Protein AF-A0A1Y1NKN7-F1 (afdb_monomer_lite)

Radius of gyration: 23.5 Å; chains: 1; bounding box: 40×33×80 Å

Secondary structure (DSSP, 8-state):
--S-------EE-TTT--EE-TTS-EEETTPPPSSTTSPPHHHHHHHH-TT--SSSSTT-EEEHHHHHHHHHHHHHHHHHHHHHHHHHHHHHHHT---S---HHHHHHHHHHHHHH-----------

Organism: Photinus pyralis (NCBI:txid7054)

InterPro domains:
  IPR012934 Zinc finger, AD-type [PF07776] (12-88)
  IPR012934 Zinc finger, AD-type [SM00868] (12-90)

Structure (mmCIF, N/CA/C/O backbone):
data_AF-A0A1Y1NKN7-F1
#
_entry.id   AF-A0A1Y1NKN7-F1
#
loop_
_atom_site.group_PDB
_atom_site.id
_atom_site.type_symbol
_atom_site.label_atom_id
_atom_site.label_alt_id
_atom_site.label_comp_id
_atom_site.label_asym_id
_atom_site.label_entity_id
_atom_site.label_seq_id
_atom_site.pdbx_PDB_ins_code
_atom_site.Cartn_x
_atom_site.Cartn_y
_atom_site.Cartn_z
_atom_site.occupancy
_atom_site.B_iso_or_equiv
_atom_site.auth_seq_id
_atom_site.auth_comp_id
_atom_site.auth_asym_id
_atom_site.auth_atom_id
_atom_site.pdbx_PDB_model_num
ATOM 1 N N . MET A 1 1 ? 16.069 -16.724 -32.474 1.00 40.62 1 MET A N 1
ATOM 2 C CA . MET A 1 1 ? 16.129 -15.335 -31.982 1.00 40.62 1 MET A CA 1
ATOM 3 C C . MET A 1 1 ? 16.100 -14.456 -33.211 1.00 40.62 1 MET A C 1
ATOM 5 O O . MET A 1 1 ? 17.025 -14.547 -34.008 1.00 40.62 1 MET A O 1
ATOM 9 N N . ASP A 1 2 ? 14.999 -13.745 -33.434 1.00 45.59 2 ASP A N 1
ATOM 10 C CA . ASP A 1 2 ? 14.771 -13.021 -34.687 1.00 45.59 2 ASP A CA 1
ATOM 11 C C . ASP A 1 2 ? 15.610 -11.730 -34.766 1.00 45.59 2 ASP A C 1
ATOM 13 O O . ASP A 1 2 ? 15.641 -10.967 -33.800 1.00 45.59 2 ASP A O 1
ATOM 17 N N . PRO A 1 3 ? 16.286 -11.455 -35.899 1.00 53.75 3 PRO A N 1
ATOM 18 C CA . PRO A 1 3 ? 17.302 -10.405 -36.011 1.00 53.75 3 PRO A CA 1
ATOM 19 C C . PRO A 1 3 ? 16.755 -9.021 -36.407 1.00 53.75 3 PRO A C 1
ATOM 21 O O . PRO A 1 3 ? 17.514 -8.188 -36.890 1.00 53.75 3 PRO A O 1
ATOM 24 N N . ASN A 1 4 ? 15.457 -8.749 -36.235 1.00 49.88 4 ASN A N 1
ATOM 25 C CA . ASN A 1 4 ? 14.829 -7.531 -36.766 1.00 49.88 4 ASN A CA 1
ATOM 26 C C . ASN A 1 4 ? 14.101 -6.701 -35.695 1.00 49.88 4 ASN A C 1
ATOM 28 O O . ASN A 1 4 ? 12.990 -6.211 -35.899 1.00 49.88 4 ASN A O 1
ATOM 32 N N . PHE A 1 5 ? 14.727 -6.552 -34.526 1.00 53.28 5 PHE A N 1
ATOM 33 C CA . PHE A 1 5 ? 14.238 -5.660 -33.479 1.00 53.28 5 PHE A CA 1
ATOM 34 C C . PHE A 1 5 ? 14.716 -4.235 -33.773 1.00 53.28 5 PHE A C 1
ATOM 36 O O . PHE A 1 5 ? 15.823 -3.843 -33.414 1.00 53.28 5 PHE A O 1
ATOM 43 N N . SER A 1 6 ? 13.890 -3.465 -34.482 1.00 52.03 6 SER A N 1
ATOM 44 C CA . SER A 1 6 ? 14.078 -2.023 -34.642 1.00 52.03 6 SER A CA 1
ATOM 45 C C . SER A 1 6 ? 14.193 -1.381 -33.255 1.00 52.03 6 SER A C 1
ATOM 47 O O . SER A 1 6 ? 13.205 -1.312 -32.527 1.00 52.03 6 SER A O 1
ATOM 49 N N . SER A 1 7 ? 15.396 -0.921 -32.905 1.00 54.66 7 SER A N 1
ATOM 50 C CA . SER A 1 7 ? 15.801 -0.370 -31.608 1.00 54.66 7 SER A CA 1
ATOM 51 C C . SER A 1 7 ? 15.047 0.909 -31.216 1.00 54.66 7 SER A C 1
ATOM 53 O O . SER A 1 7 ? 15.616 1.999 -31.183 1.00 54.66 7 SER A O 1
ATOM 55 N N . LYS A 1 8 ? 13.757 0.806 -30.892 1.00 59.25 8 LYS A N 1
ATOM 56 C CA . LYS A 1 8 ? 13.106 1.786 -30.020 1.00 59.25 8 LYS A CA 1
ATOM 57 C C . LYS A 1 8 ? 13.493 1.438 -28.588 1.00 59.25 8 LYS A C 1
ATOM 59 O O . LYS A 1 8 ? 13.226 0.333 -28.130 1.00 59.25 8 LYS A O 1
ATOM 64 N N . ILE A 1 9 ? 14.145 2.372 -27.900 1.00 73.38 9 ILE A N 1
ATOM 65 C CA . ILE A 1 9 ? 14.535 2.229 -26.493 1.00 73.38 9 ILE A CA 1
ATOM 66 C C . ILE A 1 9 ? 13.280 2.462 -25.644 1.00 73.38 9 ILE A C 1
ATOM 68 O O . ILE A 1 9 ? 13.061 3.549 -25.127 1.00 73.38 9 ILE A O 1
ATOM 72 N N . PHE A 1 10 ? 12.397 1.475 -25.559 1.00 76.69 10 PHE A N 1
ATOM 73 C CA . PHE A 1 10 ? 11.262 1.535 -24.644 1.00 76.69 10 PHE A CA 1
ATOM 74 C C . PHE A 1 10 ? 11.590 0.792 -23.349 1.00 76.69 10 PHE A C 1
ATOM 76 O O . PHE A 1 10 ? 12.270 -0.234 -23.359 1.00 76.69 10 PHE A O 1
ATOM 83 N N . ASP A 1 11 ? 11.084 1.309 -22.232 1.00 88.81 11 ASP A N 1
ATOM 84 C CA . ASP A 1 11 ? 11.103 0.590 -20.960 1.00 88.81 11 ASP A CA 1
ATOM 85 C C . ASP A 1 11 ? 9.908 -0.371 -20.897 1.00 88.81 11 ASP A C 1
ATOM 87 O O . ASP A 1 11 ? 8.879 -0.149 -21.535 1.00 88.81 11 ASP A O 1
ATOM 91 N N . VAL A 1 12 ? 10.000 -1.433 -20.096 1.00 90.75 12 VAL A N 1
ATOM 92 C CA . VAL A 1 12 ? 8.879 -2.354 -19.842 1.00 90.75 12 VAL A CA 1
ATOM 93 C C . VAL A 1 12 ? 8.448 -2.228 -18.388 1.00 90.75 12 VAL A C 1
ATOM 95 O O . VAL A 1 12 ? 9.260 -2.326 -17.469 1.00 90.75 12 VAL A O 1
ATOM 98 N N . CYS A 1 13 ? 7.151 -2.021 -18.159 1.00 93.62 13 CYS A N 1
ATOM 99 C CA . CYS A 1 13 ? 6.613 -1.910 -16.810 1.00 93.62 13 CYS A CA 1
ATOM 100 C C . CYS A 1 13 ? 6.695 -3.250 -16.071 1.00 93.62 13 CYS A C 1
ATOM 102 O O . CYS A 1 13 ? 6.064 -4.225 -16.472 1.00 93.62 13 CYS A O 1
ATOM 104 N N . ARG A 1 14 ? 7.364 -3.280 -14.917 1.00 92.50 14 ARG A N 1
ATOM 105 C CA . ARG A 1 14 ? 7.523 -4.483 -14.085 1.00 92.50 14 ARG A CA 1
ATOM 106 C C . ARG A 1 14 ? 6.206 -5.108 -13.632 1.00 92.50 14 ARG A C 1
ATOM 108 O O . ARG A 1 14 ? 6.146 -6.318 -13.426 1.00 92.50 14 ARG A O 1
ATOM 115 N N . THR A 1 15 ? 5.177 -4.286 -13.432 1.00 94.00 15 THR A N 1
ATOM 116 C CA . THR A 1 15 ? 3.907 -4.713 -12.829 1.00 94.00 15 THR A CA 1
ATOM 117 C C . THR A 1 15 ? 2.906 -5.232 -13.855 1.00 94.00 15 THR A C 1
ATOM 119 O O . THR A 1 15 ? 2.198 -6.189 -13.568 1.00 94.00 15 THR A O 1
ATOM 122 N N . CYS A 1 16 ? 2.820 -4.609 -15.034 1.00 95.31 16 CYS A N 1
ATOM 123 C CA . CYS A 1 16 ? 1.833 -4.986 -16.056 1.00 95.31 16 CYS A CA 1
ATOM 124 C C . CYS A 1 16 ? 2.446 -5.497 -17.363 1.00 95.31 16 CYS A C 1
ATOM 126 O O . CYS A 1 16 ? 1.696 -5.821 -18.275 1.00 95.31 16 CYS A O 1
ATOM 128 N N . LEU A 1 17 ? 3.780 -5.540 -17.463 1.00 93.50 17 LEU A N 1
ATOM 129 C CA . LEU A 1 17 ? 4.542 -5.999 -18.630 1.00 93.50 17 LEU A CA 1
ATOM 130 C C . LEU A 1 17 ? 4.212 -5.266 -19.942 1.00 93.50 17 LEU A C 1
ATOM 132 O O . LEU A 1 17 ? 4.529 -5.754 -21.021 1.00 93.50 17 LEU A O 1
ATOM 136 N N . ARG A 1 18 ? 3.599 -4.078 -19.858 1.00 94.50 18 ARG A N 1
ATOM 137 C CA . ARG A 1 18 ? 3.358 -3.198 -21.007 1.00 94.50 18 ARG A CA 1
ATOM 138 C C . ARG A 1 18 ? 4.575 -2.323 -21.286 1.00 94.50 18 ARG A C 1
ATOM 140 O O . ARG A 1 18 ? 5.254 -1.887 -20.351 1.00 94.50 18 ARG A O 1
ATOM 147 N N . GLU A 1 19 ? 4.790 -2.037 -22.564 1.00 93.31 19 GLU A N 1
ATOM 148 C CA . GLU A 1 19 ? 5.772 -1.059 -23.031 1.00 93.31 19 GLU A CA 1
ATOM 149 C C . GLU A 1 19 ? 5.457 0.332 -22.470 1.00 93.31 19 GLU A C 1
ATOM 151 O O . GLU A 1 19 ? 4.296 0.743 -22.367 1.00 93.31 19 GLU A O 1
ATOM 156 N N . ILE A 1 20 ? 6.503 1.065 -22.104 1.00 91.88 20 ILE A N 1
ATOM 157 C CA . ILE A 1 20 ? 6.425 2.443 -21.651 1.00 91.88 20 ILE A CA 1
ATOM 158 C C . ILE A 1 20 ? 7.041 3.329 -22.727 1.00 91.88 20 ILE A C 1
ATOM 160 O O . ILE A 1 20 ? 8.251 3.329 -22.951 1.00 91.88 20 ILE A O 1
ATOM 164 N N . ASN A 1 21 ? 6.184 4.099 -23.393 1.00 88.12 21 ASN A N 1
ATOM 165 C CA . ASN A 1 21 ? 6.599 5.007 -24.455 1.00 88.12 21 ASN A CA 1
ATOM 166 C C . ASN A 1 21 ? 7.462 6.152 -23.909 1.00 88.12 21 ASN A C 1
ATOM 168 O O . ASN A 1 21 ? 7.201 6.667 -22.817 1.00 88.12 21 ASN A O 1
ATOM 172 N N . HIS A 1 22 ? 8.418 6.623 -24.712 1.00 78.19 22 HIS A N 1
ATOM 173 C CA . HIS A 1 22 ? 9.185 7.835 -24.420 1.00 78.19 22 HIS A CA 1
ATOM 174 C C . HIS A 1 22 ? 8.273 9.020 -24.061 1.00 78.19 22 HIS A C 1
A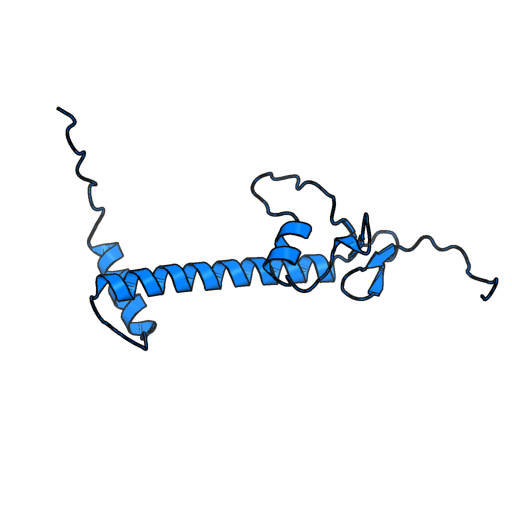TOM 176 O O . HIS A 1 22 ? 7.257 9.257 -24.711 1.00 78.19 22 HIS A O 1
ATOM 182 N N . GLY A 1 23 ? 8.641 9.761 -23.013 1.00 80.06 23 GLY A N 1
ATOM 183 C CA . GLY A 1 23 ? 7.861 10.892 -22.496 1.00 80.06 23 GLY A CA 1
ATOM 184 C C . GLY A 1 23 ? 6.714 10.501 -21.557 1.00 80.06 23 GLY A C 1
ATOM 185 O O . GLY A 1 23 ? 6.124 11.374 -20.922 1.00 80.06 23 GLY A O 1
ATOM 186 N N . SER A 1 24 ? 6.418 9.206 -21.410 1.00 86.81 24 SER A N 1
ATOM 187 C CA . SER A 1 24 ? 5.471 8.734 -20.397 1.00 86.81 24 SER A CA 1
ATOM 188 C C . SER A 1 24 ? 6.050 8.903 -18.995 1.00 86.81 24 SER A C 1
ATOM 190 O O . SER A 1 24 ? 7.260 8.828 -18.780 1.00 86.81 24 SER A O 1
ATOM 192 N N . LYS A 1 25 ? 5.173 9.070 -18.002 1.00 87.94 25 LYS A N 1
ATOM 193 C CA . LYS A 1 25 ? 5.585 9.070 -16.597 1.00 87.94 25 LYS A CA 1
ATOM 194 C C . LYS A 1 25 ? 6.133 7.692 -16.213 1.00 87.94 25 LYS A C 1
ATOM 196 O O . LYS A 1 25 ? 5.402 6.700 -16.267 1.00 87.94 25 LYS A O 1
ATOM 201 N N . ILE A 1 26 ? 7.391 7.664 -15.782 1.00 89.06 26 ILE A N 1
ATOM 202 C CA . ILE A 1 26 ? 8.094 6.470 -15.303 1.00 89.06 26 ILE A CA 1
ATOM 203 C C . ILE A 1 26 ? 8.491 6.682 -13.848 1.00 89.06 26 ILE A C 1
ATOM 205 O O . ILE A 1 26 ? 8.756 7.798 -13.397 1.00 89.06 26 ILE A O 1
ATOM 209 N N . SER A 1 27 ? 8.497 5.605 -13.080 1.00 89.69 27 SER A N 1
ATOM 210 C CA . SER A 1 27 ? 9.117 5.574 -11.764 1.00 89.69 27 SER A CA 1
ATOM 211 C C . SER A 1 27 ? 9.937 4.302 -11.625 1.00 89.69 27 SER A C 1
ATOM 213 O O . SER A 1 27 ? 9.513 3.246 -12.084 1.00 89.69 27 SER A O 1
ATOM 215 N N . TYR A 1 28 ? 11.102 4.402 -10.994 1.00 88.25 28 TYR A N 1
ATOM 216 C CA . TYR A 1 28 ? 11.998 3.265 -10.789 1.00 88.25 28 TYR A CA 1
ATOM 217 C C . TYR A 1 28 ? 11.975 2.837 -9.324 1.00 88.25 28 TYR A C 1
ATOM 219 O O . TYR A 1 28 ? 11.848 3.678 -8.426 1.00 88.25 28 TYR A O 1
ATOM 227 N N . LEU A 1 29 ? 12.101 1.531 -9.082 1.00 83.06 29 LEU A N 1
ATOM 228 C CA . LEU A 1 29 ? 12.071 0.948 -7.734 1.00 83.06 29 LEU A CA 1
ATOM 229 C C . LEU A 1 29 ? 13.120 1.556 -6.789 1.00 83.06 29 LEU A C 1
ATOM 231 O O . LEU A 1 29 ? 12.831 1.774 -5.610 1.00 83.06 29 LEU A O 1
ATOM 235 N N . ASP A 1 30 ? 14.295 1.889 -7.318 1.00 73.38 30 ASP A N 1
ATOM 236 C CA . ASP A 1 30 ? 15.455 2.335 -6.539 1.00 73.38 30 ASP A CA 1
ATOM 237 C C . ASP A 1 30 ? 15.510 3.861 -6.335 1.00 73.38 30 ASP A C 1
ATOM 239 O O . ASP A 1 30 ? 16.472 4.396 -5.785 1.00 73.38 30 ASP A O 1
ATOM 243 N N . THR A 1 31 ? 14.466 4.592 -6.744 1.00 76.62 31 THR A N 1
ATOM 244 C CA . THR A 1 31 ? 14.422 6.048 -6.553 1.00 76.62 31 THR A CA 1
ATOM 245 C C . THR A 1 31 ? 14.103 6.428 -5.109 1.00 76.62 31 THR A C 1
ATOM 247 O O . THR A 1 31 ? 13.099 6.010 -4.523 1.00 76.62 31 THR A O 1
ATOM 250 N N . VAL A 1 32 ? 14.962 7.274 -4.536 1.00 74.00 32 VAL A N 1
ATOM 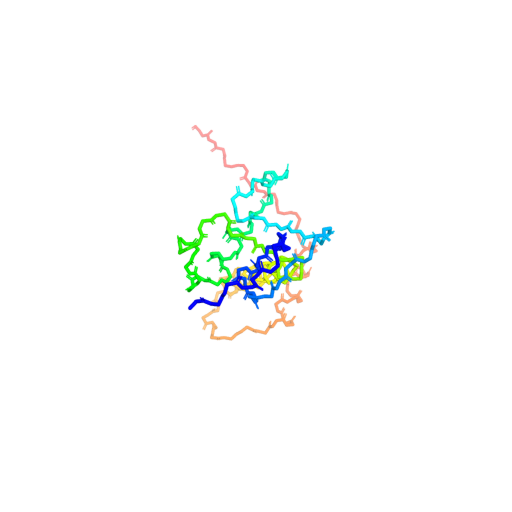251 C CA . VAL A 1 32 ? 14.725 7.910 -3.237 1.00 74.00 32 VAL A CA 1
ATOM 252 C C . VAL A 1 32 ? 13.618 8.957 -3.406 1.00 74.00 32 VAL A C 1
ATOM 254 O O . VAL A 1 32 ? 13.659 9.741 -4.359 1.00 74.00 32 VAL A O 1
ATOM 257 N N . PRO A 1 33 ? 12.606 9.001 -2.524 1.00 72.94 33 PRO A N 1
ATOM 258 C CA . PRO A 1 33 ? 11.542 9.978 -2.645 1.00 72.94 33 PRO A CA 1
ATOM 259 C C . PRO A 1 33 ? 12.077 11.379 -2.329 1.00 72.94 33 PRO A C 1
ATOM 261 O O . PRO A 1 33 ? 12.826 11.557 -1.373 1.00 72.94 33 PRO A O 1
ATOM 264 N N . LEU A 1 34 ? 11.613 12.391 -3.068 1.00 73.69 34 LEU A N 1
ATOM 265 C CA . LEU A 1 34 ? 11.936 13.801 -2.790 1.00 73.69 34 LEU A CA 1
ATOM 266 C C . LEU A 1 34 ? 11.474 14.246 -1.394 1.00 73.69 34 LEU A C 1
ATOM 268 O O . LEU A 1 34 ? 12.094 15.107 -0.779 1.00 73.69 34 LEU A O 1
ATOM 272 N N . ASN A 1 35 ? 10.378 13.662 -0.898 1.00 75.19 35 ASN A N 1
ATOM 273 C CA . ASN A 1 35 ? 9.906 13.867 0.464 1.00 75.19 35 ASN A CA 1
ATOM 274 C C . ASN A 1 35 ? 10.301 12.654 1.331 1.00 75.19 35 ASN A C 1
ATOM 276 O O . ASN A 1 35 ? 9.731 11.577 1.115 1.00 75.19 35 ASN A O 1
ATOM 280 N N . PRO A 1 36 ? 11.189 12.809 2.330 1.00 72.25 36 PRO A N 1
ATOM 281 C CA . PRO A 1 36 ? 11.629 11.710 3.193 1.00 72.25 36 PRO A CA 1
ATOM 282 C C . PRO A 1 36 ? 10.495 11.070 4.011 1.00 72.25 36 PRO A C 1
ATOM 284 O O . PRO A 1 36 ? 10.611 9.922 4.429 1.00 72.25 36 PRO A O 1
ATOM 287 N N . G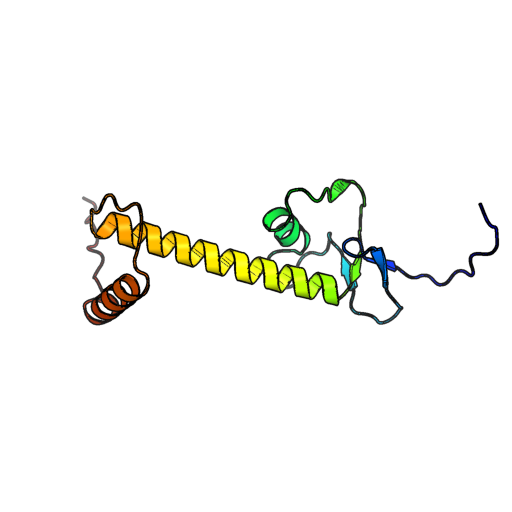LU A 1 37 ? 9.366 11.756 4.200 1.00 73.69 37 GLU A N 1
ATOM 288 C CA . GLU A 1 37 ? 8.185 11.199 4.874 1.00 73.69 37 GLU A CA 1
ATOM 289 C C . GLU A 1 37 ? 7.339 10.291 3.964 1.00 73.69 37 GLU A C 1
ATOM 291 O O . GLU A 1 37 ? 6.439 9.576 4.422 1.00 73.69 37 GLU A O 1
ATOM 296 N N . SER A 1 38 ? 7.588 10.316 2.652 1.00 78.75 38 SER A N 1
ATOM 297 C CA . SER A 1 38 ? 6.835 9.525 1.685 1.00 78.75 38 SER A CA 1
ATOM 298 C C . SER A 1 38 ? 7.471 8.149 1.476 1.00 78.75 38 SER A C 1
ATOM 300 O O . SER A 1 38 ? 8.653 8.020 1.187 1.00 78.75 38 SER A O 1
ATOM 302 N N . ALA A 1 39 ? 6.674 7.086 1.605 1.00 83.12 39 ALA A N 1
ATOM 303 C CA . ALA A 1 39 ? 7.156 5.731 1.342 1.00 83.12 39 ALA A CA 1
ATOM 304 C C . ALA A 1 39 ? 7.538 5.558 -0.142 1.00 83.12 39 ALA A C 1
ATOM 306 O O . ALA A 1 39 ? 6.773 5.969 -1.029 1.00 83.12 39 ALA A O 1
ATOM 307 N N . THR A 1 40 ? 8.673 4.902 -0.404 1.00 89.88 40 THR A N 1
ATOM 308 C CA . THR A 1 40 ? 9.124 4.540 -1.760 1.00 89.88 40 THR A CA 1
ATOM 309 C C . THR A 1 40 ? 8.145 3.578 -2.427 1.00 89.88 40 THR A C 1
ATOM 311 O O . THR A 1 40 ? 7.329 2.929 -1.764 1.00 89.88 40 THR A O 1
ATOM 314 N N . ILE A 1 41 ? 8.222 3.455 -3.753 1.00 90.56 41 ILE A N 1
ATOM 315 C CA . ILE A 1 41 ? 7.430 2.457 -4.484 1.00 90.56 41 ILE A CA 1
ATOM 316 C C . ILE A 1 41 ? 7.787 1.045 -4.018 1.00 90.56 41 ILE A C 1
ATOM 318 O O . ILE A 1 41 ? 6.888 0.249 -3.762 1.00 90.56 41 ILE A O 1
ATOM 322 N N . THR A 1 42 ? 9.074 0.774 -3.797 1.00 91.06 42 THR A N 1
ATOM 323 C CA . THR A 1 42 ? 9.562 -0.492 -3.236 1.00 91.06 42 THR A CA 1
ATOM 324 C C . THR A 1 42 ? 8.917 -0.816 -1.892 1.00 91.06 42 THR A C 1
ATOM 326 O O . THR A 1 42 ? 8.394 -1.914 -1.722 1.00 91.06 42 THR A O 1
ATOM 329 N N . THR A 1 43 ? 8.877 0.134 -0.951 1.00 91.62 43 THR A N 1
ATOM 330 C CA . THR A 1 43 ? 8.195 -0.068 0.337 1.00 91.62 43 THR A CA 1
ATOM 331 C C . THR A 1 43 ? 6.708 -0.343 0.133 1.00 91.62 43 THR A C 1
ATOM 333 O O . THR A 1 43 ? 6.170 -1.277 0.717 1.00 91.62 43 THR A O 1
ATOM 336 N N . LYS A 1 44 ? 6.037 0.421 -0.736 1.00 93.88 44 LYS A N 1
ATOM 337 C CA . LYS A 1 44 ? 4.602 0.237 -0.996 1.00 93.88 44 LYS A CA 1
ATOM 338 C C . LYS A 1 44 ? 4.291 -1.130 -1.605 1.00 93.88 44 LYS A C 1
ATOM 340 O O . LYS A 1 44 ? 3.292 -1.730 -1.217 1.00 93.88 44 LYS A O 1
ATOM 345 N N . LEU A 1 45 ? 5.124 -1.615 -2.527 1.00 93.69 45 LEU A N 1
ATOM 346 C CA . LEU A 1 45 ? 4.990 -2.940 -3.137 1.00 93.69 45 LEU A CA 1
ATOM 347 C C . LEU A 1 45 ? 5.236 -4.047 -2.116 1.00 93.69 45 LEU A C 1
ATOM 349 O O . LEU A 1 45 ? 4.376 -4.905 -1.980 1.00 93.69 45 LEU A O 1
ATOM 353 N N . LYS A 1 46 ? 6.321 -3.982 -1.335 1.00 93.19 46 LYS A N 1
ATOM 354 C CA . LYS A 1 46 ? 6.584 -4.952 -0.255 1.00 93.19 46 LYS A CA 1
ATOM 355 C C . LYS A 1 46 ? 5.454 -4.992 0.771 1.00 93.19 46 LYS A C 1
ATOM 357 O O . LYS A 1 46 ? 5.101 -6.056 1.267 1.00 93.19 46 LYS A O 1
ATOM 362 N N . ASP A 1 47 ? 4.858 -3.839 1.061 1.00 94.56 47 ASP A N 1
ATOM 363 C CA . ASP A 1 47 ? 3.725 -3.764 1.969 1.00 94.56 47 ASP A CA 1
ATOM 364 C C . ASP A 1 47 ? 2.454 -4.355 1.346 1.00 94.56 47 ASP A C 1
ATOM 366 O O . ASP A 1 47 ? 1.712 -5.057 2.030 1.00 94.56 47 ASP A O 1
ATOM 370 N N . CYS A 1 48 ? 2.121 -4.022 0.100 1.00 96.44 48 CYS A N 1
ATOM 371 C CA . CYS A 1 48 ? 0.809 -4.352 -0.469 1.00 96.44 48 CYS A CA 1
ATOM 372 C C . CYS A 1 48 ? 0.771 -5.671 -1.245 1.00 96.44 48 CYS A C 1
ATOM 374 O O . CYS A 1 48 ? -0.316 -6.218 -1.398 1.00 96.44 48 CYS A O 1
ATOM 376 N N . VAL A 1 49 ? 1.912 -6.143 -1.744 1.00 95.19 49 VAL A N 1
ATOM 377 C CA . VAL A 1 49 ? 2.065 -7.347 -2.573 1.00 95.19 49 VAL A CA 1
ATOM 378 C C . VAL A 1 49 ? 3.364 -8.066 -2.160 1.00 95.19 49 VAL A C 1
ATOM 380 O O . VAL A 1 49 ? 4.349 -8.037 -2.902 1.00 95.19 49 VAL A O 1
ATOM 383 N N . PRO A 1 50 ? 3.427 -8.646 -0.946 1.00 94.62 50 PRO A N 1
ATOM 384 C CA . PRO A 1 50 ? 4.650 -9.258 -0.416 1.00 94.62 50 PRO A CA 1
ATOM 385 C C . PRO A 1 50 ? 5.134 -10.479 -1.216 1.00 94.62 50 PRO A C 1
ATOM 387 O O . PRO A 1 50 ? 6.297 -10.852 -1.109 1.00 94.62 50 PRO A O 1
ATOM 390 N N . GLU A 1 51 ? 4.269 -11.085 -2.027 1.00 95.19 51 GLU A N 1
ATOM 391 C CA . GLU A 1 51 ? 4.586 -12.205 -2.916 1.00 95.19 51 GLU A CA 1
ATOM 392 C C . GLU A 1 51 ? 5.401 -11.772 -4.146 1.00 95.19 51 GLU A C 1
ATOM 394 O O . GLU A 1 51 ? 5.973 -12.611 -4.842 1.00 95.19 51 GLU A O 1
ATOM 399 N N . LEU A 1 52 ? 5.450 -10.468 -4.444 1.00 91.12 52 LEU A N 1
ATOM 400 C CA . LEU A 1 52 ? 6.199 -9.943 -5.577 1.00 91.12 52 LEU A CA 1
ATOM 401 C C . LEU A 1 52 ? 7.697 -9.885 -5.254 1.00 91.12 52 LEU A C 1
ATOM 403 O O . LEU A 1 52 ? 8.154 -9.018 -4.507 1.00 91.12 52 LEU A O 1
ATOM 407 N N . ASP A 1 53 ? 8.475 -10.759 -5.891 1.00 90.62 53 ASP A N 1
ATOM 408 C CA . ASP A 1 53 ? 9.932 -10.733 -5.779 1.00 90.62 53 ASP A CA 1
ATOM 409 C C . ASP A 1 53 ? 10.540 -9.595 -6.622 1.00 90.62 53 ASP A C 1
ATOM 411 O O . ASP A 1 53 ? 10.627 -9.643 -7.858 1.00 90.62 53 ASP A O 1
ATOM 415 N N . LEU A 1 54 ? 10.945 -8.536 -5.918 1.00 87.75 54 LEU A N 1
ATOM 416 C CA . LEU A 1 54 ? 11.581 -7.350 -6.490 1.00 87.75 54 LEU A CA 1
ATOM 417 C C . LEU A 1 54 ? 13.083 -7.543 -6.756 1.00 87.75 54 LEU A C 1
ATOM 419 O O . LEU A 1 54 ? 13.679 -6.693 -7.409 1.00 87.75 54 LEU A O 1
ATOM 423 N N . SER A 1 55 ? 13.695 -8.634 -6.282 1.00 86.31 55 SER A N 1
ATOM 424 C CA . SER A 1 55 ? 15.124 -8.908 -6.492 1.00 86.31 55 SER A CA 1
ATOM 425 C C . SER A 1 55 ? 15.435 -9.483 -7.878 1.00 86.31 55 SER A C 1
ATOM 427 O O . SER A 1 55 ? 16.549 -9.330 -8.372 1.00 86.31 55 SER A O 1
ATOM 429 N N . VAL A 1 56 ? 14.435 -10.074 -8.543 1.00 86.69 56 VAL A N 1
ATOM 430 C CA . VAL A 1 56 ? 14.578 -10.727 -9.861 1.00 86.69 56 VAL A CA 1
ATOM 431 C C . VAL A 1 56 ? 14.913 -9.735 -10.981 1.00 86.69 56 VAL A C 1
ATOM 433 O O . VAL A 1 56 ? 15.464 -10.118 -12.009 1.00 86.69 56 VAL A O 1
ATOM 436 N N . THR A 1 57 ? 14.578 -8.454 -10.810 1.00 80.50 57 THR A N 1
ATOM 437 C CA . THR A 1 57 ? 14.754 -7.419 -11.839 1.00 80.50 57 THR A CA 1
ATOM 438 C C . THR A 1 57 ? 15.311 -6.134 -11.213 1.00 80.50 57 THR A C 1
ATOM 440 O O . THR A 1 57 ? 14.524 -5.346 -10.677 1.00 80.50 57 THR A O 1
ATOM 443 N N . PRO A 1 58 ? 16.634 -5.895 -11.257 1.00 74.25 58 PRO A N 1
ATOM 444 C CA . PRO A 1 58 ? 17.217 -4.649 -10.758 1.00 74.25 58 PRO A CA 1
ATOM 445 C C . PRO A 1 58 ? 16.787 -3.455 -11.623 1.00 74.25 58 PRO A C 1
ATOM 447 O O . PRO A 1 58 ? 16.555 -3.617 -12.821 1.00 74.25 58 PRO A O 1
ATOM 450 N N . ASN A 1 59 ? 16.687 -2.257 -11.032 1.00 75.25 59 ASN A N 1
ATOM 451 C CA . ASN A 1 59 ? 16.305 -1.017 -11.725 1.00 75.25 59 ASN A CA 1
ATOM 452 C C . ASN A 1 59 ? 14.976 -1.100 -12.501 1.00 75.25 59 ASN A C 1
ATOM 454 O O . ASN A 1 59 ? 14.811 -0.471 -13.546 1.00 75.25 59 ASN A O 1
ATOM 458 N N . ALA A 1 60 ? 14.011 -1.886 -12.016 1.00 87.88 60 ALA A N 1
ATOM 459 C CA . ALA A 1 60 ? 12.781 -2.118 -12.764 1.00 87.88 60 ALA A CA 1
ATOM 460 C C . ALA A 1 60 ? 11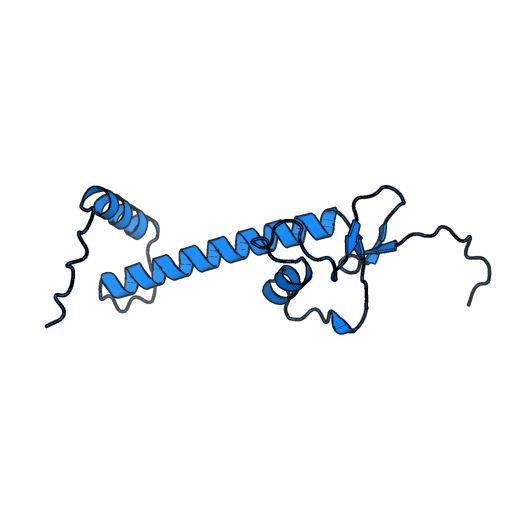.939 -0.834 -12.901 1.00 87.88 60 ALA A C 1
ATOM 462 O O . ALA A 1 60 ? 11.637 -0.157 -11.910 1.00 87.88 60 ALA A O 1
ATOM 463 N N . ALA A 1 61 ? 11.532 -0.531 -14.135 1.00 91.75 61 ALA A N 1
ATOM 464 C CA . ALA A 1 61 ? 10.643 0.577 -14.452 1.00 91.75 61 ALA A CA 1
ATOM 465 C C . ALA A 1 61 ? 9.186 0.232 -14.118 1.00 91.75 61 ALA A C 1
ATOM 467 O O . ALA A 1 61 ? 8.725 -0.899 -14.291 1.00 91.75 61 ALA A O 1
ATOM 468 N N . ILE A 1 62 ? 8.426 1.224 -13.668 1.00 94.00 62 ILE A N 1
ATOM 469 C CA . ILE A 1 62 ? 6.991 1.122 -13.409 1.00 94.00 62 ILE A CA 1
ATOM 470 C C . ILE A 1 62 ? 6.304 2.284 -14.120 1.00 94.00 62 ILE A C 1
ATOM 472 O O . ILE A 1 62 ? 6.665 3.448 -13.939 1.00 94.00 62 ILE A O 1
ATOM 476 N N . CYS A 1 63 ? 5.297 1.968 -14.935 1.00 95.50 63 CYS A N 1
ATOM 477 C CA . CYS A 1 63 ? 4.525 2.980 -15.648 1.00 95.50 63 CYS A CA 1
ATOM 478 C C . CYS A 1 63 ? 3.681 3.839 -14.689 1.00 95.50 63 CYS A C 1
ATOM 480 O O . CYS A 1 63 ? 3.402 3.455 -13.546 1.00 95.50 63 CYS A O 1
ATOM 482 N N . GLY A 1 64 ? 3.237 5.002 -15.170 1.00 93.88 64 GLY A N 1
ATOM 483 C CA . GLY A 1 64 ? 2.411 5.935 -14.400 1.00 93.88 64 GLY A CA 1
ATOM 484 C C . GLY A 1 64 ? 1.148 5.302 -13.807 1.00 93.88 64 GLY A C 1
ATOM 485 O O . GLY A 1 64 ? 0.883 5.496 -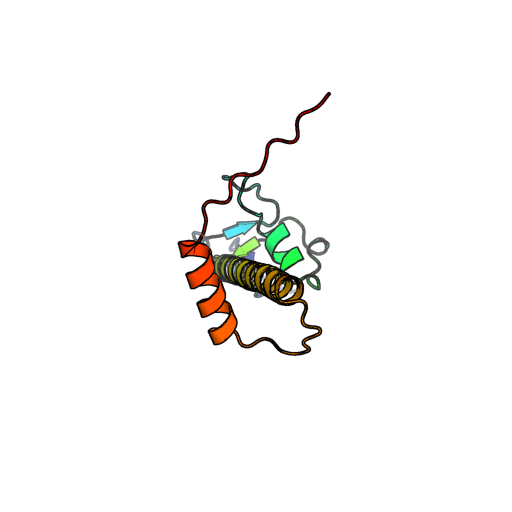12.623 1.00 93.88 64 GLY A O 1
ATOM 486 N N . GLU A 1 65 ? 0.427 4.488 -14.583 1.00 96.44 65 GLU A N 1
ATOM 487 C CA . GLU A 1 65 ? -0.801 3.812 -14.134 1.00 96.44 65 GLU A CA 1
ATOM 488 C C . GLU A 1 65 ? -0.536 2.845 -12.972 1.00 96.44 65 GLU A C 1
ATOM 490 O O . GLU A 1 65 ? -1.205 2.899 -11.941 1.00 96.44 65 GLU A O 1
ATOM 495 N N . CYS A 1 66 ? 0.482 1.985 -13.092 1.00 96.62 66 CYS A N 1
ATOM 496 C CA . CYS A 1 66 ? 0.842 1.052 -12.023 1.00 96.62 66 CYS A CA 1
ATOM 497 C C . CYS A 1 66 ? 1.375 1.785 -10.784 1.00 96.62 66 CYS A C 1
ATOM 499 O O . CYS A 1 66 ? 1.099 1.369 -9.658 1.00 96.62 66 CYS A O 1
ATOM 501 N N . THR A 1 67 ? 2.082 2.902 -10.979 1.00 95.25 67 THR A N 1
ATOM 502 C CA . THR A 1 67 ? 2.540 3.775 -9.890 1.00 95.25 67 THR A CA 1
ATOM 503 C C . THR A 1 67 ? 1.362 4.404 -9.142 1.00 95.25 67 THR A C 1
ATOM 505 O O . THR A 1 67 ? 1.343 4.443 -7.911 1.00 95.25 67 THR A O 1
ATOM 508 N N . GLU A 1 68 ? 0.355 4.898 -9.856 1.00 95.56 68 GLU A N 1
ATOM 509 C CA . GLU A 1 68 ? -0.859 5.436 -9.245 1.00 95.56 68 GLU A CA 1
ATOM 510 C C . GLU A 1 68 ? -1.643 4.351 -8.501 1.00 95.56 68 GLU A C 1
ATOM 512 O O . GLU A 1 68 ? -1.998 4.541 -7.334 1.00 95.56 68 GLU A O 1
ATOM 517 N N . ALA A 1 69 ? -1.819 3.185 -9.125 1.00 97.31 69 ALA A N 1
ATOM 518 C CA . ALA A 1 69 ? -2.507 2.053 -8.524 1.00 97.31 69 ALA A CA 1
ATOM 519 C C . ALA A 1 69 ? -1.862 1.638 -7.193 1.00 97.31 69 ALA A C 1
ATOM 521 O O . ALA A 1 69 ? -2.552 1.555 -6.176 1.00 97.31 69 ALA A O 1
ATOM 522 N N . ILE A 1 70 ? -0.536 1.458 -7.143 1.00 96.19 70 ILE A N 1
ATOM 523 C CA . ILE A 1 70 ? 0.134 1.066 -5.894 1.00 96.19 70 ILE A CA 1
ATOM 524 C C . ILE A 1 70 ? 0.068 2.164 -4.823 1.00 96.19 70 ILE A C 1
ATOM 526 O O . ILE A 1 70 ? -0.067 1.867 -3.633 1.00 96.19 70 ILE A O 1
ATOM 530 N N . ASN A 1 71 ? 0.089 3.441 -5.218 1.00 94.56 71 ASN A N 1
ATOM 531 C CA . ASN A 1 71 ? -0.102 4.555 -4.290 1.00 94.56 71 ASN A CA 1
ATOM 532 C C . ASN A 1 71 ? -1.502 4.539 -3.660 1.00 94.56 71 ASN A C 1
ATOM 534 O O . ASN A 1 71 ? -1.629 4.696 -2.439 1.00 94.56 71 ASN A O 1
ATOM 538 N N . LEU A 1 72 ? -2.544 4.331 -4.470 1.00 96.88 72 LEU A N 1
ATOM 539 C CA . LEU A 1 72 ? -3.927 4.228 -4.005 1.00 96.88 72 LEU A CA 1
ATOM 540 C C . LEU A 1 72 ? -4.126 3.002 -3.110 1.00 96.88 72 LEU A C 1
ATOM 542 O O . LEU A 1 72 ? -4.685 3.143 -2.018 1.00 96.88 72 LEU A O 1
ATOM 546 N N . THR A 1 73 ? -3.605 1.841 -3.511 1.00 97.44 73 THR A N 1
ATOM 547 C CA . THR A 1 73 ? -3.659 0.596 -2.731 1.00 97.44 73 THR A CA 1
ATOM 548 C C . THR A 1 73 ? -2.985 0.765 -1.373 1.00 97.44 73 THR A C 1
ATOM 550 O O . THR A 1 73 ? -3.591 0.475 -0.342 1.00 97.44 73 THR A O 1
ATOM 553 N N . HIS A 1 74 ? -1.780 1.333 -1.325 1.00 96.31 74 HIS A N 1
ATOM 554 C CA . HIS A 1 74 ? -1.077 1.574 -0.066 1.00 96.31 74 HIS A CA 1
ATOM 555 C C . HIS A 1 74 ? -1.807 2.583 0.837 1.00 96.31 74 HIS A C 1
ATOM 557 O O . HIS A 1 74 ? -1.931 2.373 2.048 1.00 96.31 74 HIS A O 1
ATOM 563 N N . LYS A 1 75 ? -2.357 3.666 0.267 1.00 96.25 75 LYS A N 1
ATOM 564 C CA . LYS A 1 75 ? -3.191 4.626 1.014 1.00 96.25 75 LYS A CA 1
ATOM 565 C C . LYS A 1 75 ? -4.444 3.953 1.573 1.00 96.25 75 LYS A C 1
ATOM 567 O O . LYS A 1 75 ? -4.821 4.208 2.717 1.00 96.25 75 LYS A O 1
ATOM 572 N N . PHE A 1 76 ? -5.089 3.094 0.788 1.00 97.81 76 PHE A N 1
ATOM 573 C CA . PHE A 1 76 ? -6.240 2.316 1.223 1.00 97.81 76 PHE A CA 1
ATOM 574 C C . PHE A 1 76 ? -5.878 1.351 2.356 1.00 97.81 76 PHE A C 1
ATOM 576 O O . PHE A 1 76 ? -6.487 1.446 3.420 1.00 97.81 76 PHE A O 1
ATOM 583 N N . LYS A 1 77 ? -4.815 0.549 2.201 1.00 97.31 77 LYS A N 1
ATOM 584 C CA . LYS A 1 77 ? -4.290 -0.339 3.250 1.00 97.31 77 LYS A CA 1
ATOM 585 C C . LYS A 1 77 ? -4.057 0.416 4.561 1.00 97.31 77 LYS A C 1
ATOM 587 O O . LYS A 1 77 ? -4.538 -0.009 5.611 1.00 97.31 77 LYS A O 1
ATOM 592 N N . LYS A 1 78 ? -3.384 1.574 4.519 1.00 96.12 78 LYS A N 1
ATOM 593 C CA . LYS A 1 78 ? -3.152 2.412 5.711 1.00 96.12 78 LYS A CA 1
ATOM 594 C C . LYS A 1 78 ? -4.451 2.869 6.381 1.00 96.12 78 LYS A C 1
ATOM 596 O O . LYS A 1 78 ? -4.516 2.880 7.610 1.00 96.12 78 LYS A O 1
ATOM 601 N N . ARG A 1 79 ? -5.488 3.221 5.608 1.00 97.06 79 ARG A N 1
ATOM 602 C CA . ARG A 1 79 ? -6.815 3.561 6.158 1.00 97.06 79 ARG A CA 1
ATOM 603 C C . ARG A 1 79 ? -7.444 2.364 6.868 1.00 97.06 79 ARG A C 1
ATOM 605 O O . ARG A 1 79 ? -7.847 2.520 8.015 1.00 97.06 79 ARG A O 1
ATOM 612 N N . CYS A 1 80 ? -7.446 1.186 6.245 1.00 97.75 80 CYS A N 1
ATOM 613 C CA . CYS A 1 80 ? -7.965 -0.040 6.859 1.00 97.75 80 CYS A CA 1
ATOM 614 C C . CYS A 1 80 ? -7.246 -0.364 8.175 1.00 97.75 80 CYS A C 1
ATOM 616 O O . CYS A 1 80 ? -7.894 -0.563 9.197 1.00 97.75 80 CYS A O 1
ATOM 618 N N . LEU A 1 81 ? -5.909 -0.331 8.185 1.00 96.94 81 LEU A N 1
ATOM 619 C CA . LEU A 1 81 ? -5.114 -0.603 9.388 1.00 96.94 81 LEU A CA 1
ATOM 620 C C . LEU A 1 81 ? -5.355 0.419 10.508 1.00 96.94 81 LEU A C 1
ATOM 622 O O . LEU A 1 81 ? -5.367 0.055 11.686 1.00 96.94 81 LEU A O 1
ATOM 626 N N . LYS A 1 82 ? -5.557 1.696 10.158 1.00 95.94 82 LYS A N 1
ATOM 627 C CA . LYS A 1 82 ? -5.931 2.736 11.123 1.00 95.94 82 LYS A CA 1
ATOM 628 C C . LYS A 1 82 ? -7.305 2.447 11.728 1.00 95.94 82 LYS A C 1
ATOM 630 O O . LYS A 1 82 ? -7.416 2.422 12.951 1.00 95.94 82 LYS A O 1
ATOM 635 N N . SER A 1 83 ? -8.307 2.170 10.894 1.00 94.31 83 SER A N 1
ATOM 636 C CA . SER A 1 83 ? -9.649 1.802 11.354 1.00 94.31 83 SER A CA 1
ATOM 637 C C . SER A 1 83 ? -9.613 0.575 12.264 1.00 94.31 83 SER A C 1
ATOM 639 O O . SER A 1 83 ? -10.181 0.612 13.349 1.00 94.31 83 SER A O 1
ATOM 641 N N . GLU A 1 84 ? -8.856 -0.460 11.903 1.00 95.31 84 GLU A N 1
ATOM 642 C CA . GLU A 1 84 ? -8.691 -1.667 12.718 1.00 95.31 84 GLU A CA 1
ATOM 643 C C . GLU A 1 84 ? -8.021 -1.376 14.071 1.00 95.31 84 GLU A C 1
ATOM 645 O O . GLU A 1 84 ? -8.391 -1.913 15.117 1.00 95.31 84 GLU A O 1
ATOM 650 N N . LYS A 1 85 ? -7.022 -0.484 14.097 1.00 93.75 85 LYS A N 1
ATOM 651 C CA . LYS A 1 85 ? -6.411 -0.020 15.352 1.00 93.75 85 LYS A CA 1
ATOM 652 C C . LYS A 1 85 ? -7.438 0.682 16.242 1.00 93.75 85 LYS A C 1
ATOM 654 O O . LYS A 1 85 ? -7.419 0.480 17.457 1.00 93.75 85 LYS A O 1
ATOM 659 N N . ASP A 1 86 ? -8.308 1.497 15.662 1.00 91.19 86 ASP A N 1
ATOM 660 C CA . ASP A 1 86 ? -9.315 2.244 16.412 1.00 91.19 86 ASP A CA 1
ATOM 661 C C . ASP A 1 86 ? -10.467 1.343 16.887 1.00 91.19 86 ASP A C 1
ATOM 663 O O . ASP A 1 86 ? -10.893 1.473 18.036 1.00 91.19 86 ASP A O 1
ATOM 667 N N . ILE A 1 87 ? -10.875 0.350 16.091 1.00 90.56 87 ILE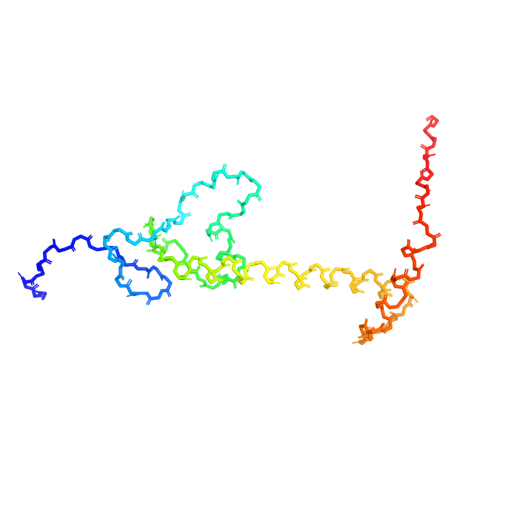 A N 1
ATOM 668 C CA . ILE A 1 87 ? -11.824 -0.701 16.495 1.00 90.56 87 ILE A CA 1
ATOM 669 C C . ILE A 1 87 ? -11.268 -1.489 17.687 1.00 90.56 87 ILE A C 1
ATOM 671 O O . ILE A 1 87 ? -11.931 -1.608 18.717 1.00 90.56 87 ILE A O 1
ATOM 675 N N . ARG A 1 88 ? -10.011 -1.949 17.624 1.00 88.88 88 ARG A N 1
ATOM 676 C CA . ARG A 1 88 ? -9.373 -2.673 18.742 1.00 88.88 88 ARG A CA 1
ATOM 677 C C . ARG A 1 88 ? -9.281 -1.845 20.022 1.00 88.88 88 ARG A C 1
ATOM 679 O O . ARG A 1 88 ? -9.418 -2.382 21.122 1.00 88.88 88 ARG A O 1
ATOM 686 N N . LYS A 1 89 ? -9.038 -0.533 19.916 1.00 87.81 89 LYS A N 1
ATOM 687 C CA . LYS A 1 89 ? -9.085 0.370 21.080 1.00 87.81 89 LYS A CA 1
ATOM 688 C C . LYS A 1 89 ? -10.495 0.453 21.661 1.00 87.81 89 LYS A C 1
ATOM 690 O O . LYS A 1 89 ? -10.623 0.388 22.879 1.00 87.81 89 LYS A O 1
ATOM 695 N N . TYR A 1 90 ? -11.513 0.582 20.812 1.00 86.94 90 TYR A N 1
ATOM 696 C CA . TYR A 1 90 ? -12.912 0.630 21.233 1.00 86.94 90 TYR A CA 1
ATOM 697 C C . TYR A 1 90 ? -13.330 -0.651 21.970 1.00 86.94 90 TYR A C 1
ATOM 699 O O . TYR A 1 90 ? -13.823 -0.560 23.091 1.00 86.94 90 TYR A O 1
ATOM 707 N N . VAL A 1 91 ? -13.042 -1.831 21.404 1.00 87.12 91 VAL A N 1
ATOM 708 C CA . VAL A 1 91 ? -13.354 -3.139 22.018 1.00 87.12 91 VAL A CA 1
ATOM 709 C C . VAL A 1 91 ? -12.727 -3.266 23.403 1.00 87.12 91 VAL A C 1
ATOM 711 O O . VAL A 1 91 ? -13.416 -3.551 24.380 1.00 87.12 91 VAL A O 1
ATOM 714 N N . ARG A 1 92 ? -11.422 -2.986 23.500 1.00 86.25 92 ARG A N 1
ATOM 715 C CA . ARG A 1 92 ? -10.694 -3.015 24.774 1.00 86.25 92 ARG A CA 1
ATOM 716 C C . ARG A 1 92 ? -11.268 -2.029 25.789 1.00 86.25 92 ARG A C 1
ATOM 718 O O . ARG A 1 92 ? -11.328 -2.353 26.966 1.00 86.25 92 ARG A O 1
ATOM 725 N N . TRP A 1 93 ? -11.666 -0.836 25.350 1.00 83.50 93 TRP A N 1
ATOM 726 C CA . TRP A 1 93 ? -12.213 0.191 26.237 1.00 83.50 93 TRP A CA 1
ATOM 727 C C . TRP A 1 93 ? -13.590 -0.177 26.788 1.00 83.50 93 TRP A C 1
ATOM 729 O O . TRP A 1 93 ? -13.843 0.039 27.967 1.00 83.50 93 TRP A O 1
ATOM 739 N N . MET A 1 94 ? -14.460 -0.751 25.957 1.00 82.31 94 MET A N 1
ATOM 740 C CA . MET A 1 94 ? -15.778 -1.199 26.402 1.00 82.31 94 MET A CA 1
ATOM 741 C C . MET A 1 94 ? -15.704 -2.432 27.323 1.00 82.31 94 MET A C 1
ATOM 743 O O . MET A 1 94 ? -16.720 -2.828 27.885 1.00 82.31 94 MET A O 1
ATOM 747 N N . GLY A 1 95 ? -14.530 -3.064 27.455 1.00 76.81 95 GLY A N 1
ATOM 748 C CA . GLY A 1 95 ? -14.351 -4.273 28.259 1.00 76.81 95 GLY A CA 1
ATOM 749 C C . GLY A 1 95 ? -15.131 -5.475 27.725 1.00 76.81 95 GLY A C 1
ATOM 750 O O . GLY A 1 95 ? -15.369 -6.424 28.466 1.00 76.81 95 GLY A O 1
ATOM 751 N N . ILE A 1 96 ? -15.554 -5.445 26.456 1.00 67.56 96 ILE A N 1
ATOM 752 C CA . ILE A 1 96 ? -16.403 -6.493 25.892 1.00 67.56 96 ILE A CA 1
ATOM 753 C C . ILE A 1 96 ? -15.528 -7.494 25.149 1.00 67.56 96 ILE A C 1
ATOM 755 O O . ILE A 1 96 ? -14.788 -7.132 24.234 1.00 67.56 96 ILE A O 1
ATOM 759 N N . ALA A 1 97 ? -15.663 -8.774 25.488 1.00 66.56 97 ALA A N 1
ATOM 760 C CA . ALA A 1 97 ? -15.123 -9.886 24.710 1.00 66.56 97 ALA A CA 1
ATOM 761 C C . ALA A 1 97 ? -15.957 -10.109 23.429 1.00 66.56 97 ALA A C 1
ATOM 763 O O . ALA A 1 97 ? -16.526 -11.177 23.209 1.00 66.56 97 ALA A O 1
ATOM 764 N N . LEU A 1 98 ? -16.116 -9.074 22.600 1.00 61.56 98 LEU A N 1
ATOM 765 C CA . LEU A 1 98 ? -16.940 -9.161 21.397 1.00 61.56 98 LEU A CA 1
ATOM 766 C C . LEU A 1 98 ? -16.196 -9.832 20.246 1.00 61.56 98 LEU A C 1
ATOM 768 O O . LEU A 1 98 ? -15.111 -9.412 19.856 1.00 61.56 98 LEU A O 1
ATOM 772 N N . LYS A 1 99 ? -16.869 -10.798 19.611 1.00 67.06 99 LYS A N 1
ATOM 773 C CA . LYS A 1 99 ? -16.512 -11.310 18.277 1.00 67.06 99 LYS A CA 1
ATOM 774 C C . LYS A 1 99 ? -16.934 -10.362 17.141 1.00 67.06 99 LYS A C 1
ATOM 776 O O . LYS A 1 99 ? -16.585 -10.612 15.992 1.00 67.06 99 LYS A O 1
ATOM 781 N N . ARG A 1 100 ? -17.742 -9.329 17.427 1.00 79.50 100 ARG A N 1
ATOM 782 C CA . ARG A 1 100 ? -18.352 -8.426 16.433 1.00 79.50 100 ARG A CA 1
ATOM 783 C C . ARG A 1 100 ? -18.478 -7.004 16.973 1.00 79.50 100 ARG A C 1
ATOM 785 O O . ARG A 1 100 ? -18.859 -6.824 18.121 1.00 79.50 100 ARG A O 1
ATOM 792 N N . VAL A 1 101 ? -18.209 -6.008 16.136 1.00 85.94 101 VAL A N 1
ATOM 793 C CA . VAL A 1 101 ? -18.341 -4.584 16.476 1.00 85.94 101 VAL A CA 1
ATOM 794 C C . VAL A 1 101 ? -19.328 -3.933 15.518 1.00 85.94 101 VAL A C 1
ATOM 796 O O . VAL A 1 101 ? -19.172 -4.061 14.306 1.00 85.94 101 VAL A O 1
ATOM 799 N N . ASP A 1 102 ? -20.317 -3.220 16.055 1.00 89.81 102 ASP A N 1
ATOM 800 C CA . ASP A 1 102 ? -21.179 -2.335 15.271 1.00 89.81 102 ASP A CA 1
ATOM 801 C C . ASP A 1 102 ? -20.468 -0.986 15.061 1.00 89.81 102 ASP A C 1
ATOM 803 O O . ASP A 1 102 ? -20.187 -0.243 16.010 1.00 89.81 102 ASP A O 1
ATOM 807 N N . LEU A 1 103 ? -20.155 -0.669 13.802 1.00 90.56 103 LEU A N 1
ATOM 808 C CA . LEU A 1 103 ? -19.440 0.556 13.444 1.00 90.56 103 LEU A CA 1
ATOM 809 C C . LEU A 1 103 ? -20.276 1.823 13.665 1.00 90.56 103 LEU A C 1
ATOM 811 O O . LEU A 1 103 ? -19.707 2.862 14.000 1.00 90.56 103 LEU A O 1
ATOM 815 N N . VAL A 1 104 ? -21.602 1.761 13.515 1.00 92.56 104 VAL A N 1
ATOM 816 C CA . VAL A 1 104 ? -22.492 2.906 13.759 1.00 92.56 104 VAL A CA 1
ATOM 817 C C . VAL A 1 104 ? -22.487 3.240 15.247 1.00 92.56 104 VAL A C 1
ATOM 819 O O . VAL A 1 104 ? -22.288 4.399 15.624 1.00 92.56 104 VAL A O 1
ATOM 822 N N . GLN A 1 105 ? -22.612 2.223 16.102 1.00 87.88 105 GLN A N 1
ATOM 823 C CA . GLN A 1 105 ? -22.528 2.400 17.552 1.00 87.88 105 GLN A CA 1
ATOM 824 C C . GLN A 1 105 ? -21.162 2.958 17.973 1.00 87.88 105 GLN A C 1
ATOM 826 O O . GLN A 1 105 ? -21.095 3.939 18.720 1.00 87.88 105 GLN A O 1
ATOM 831 N N . MET A 1 106 ? -20.070 2.380 17.463 1.00 89.06 106 MET A N 1
ATOM 832 C CA . MET A 1 106 ? -18.712 2.855 17.742 1.00 89.06 106 MET A CA 1
ATOM 833 C C . MET A 1 106 ? -18.535 4.331 17.352 1.00 89.06 106 MET A C 1
ATOM 835 O O . MET A 1 106 ? -17.962 5.109 18.120 1.00 89.06 106 MET A O 1
ATOM 839 N N . LEU A 1 107 ? -19.030 4.739 16.179 1.00 89.31 107 LEU A N 1
ATOM 840 C CA . LEU A 1 107 ? -18.937 6.123 15.715 1.00 89.31 107 LEU A CA 1
ATOM 841 C C . LEU A 1 107 ? -19.685 7.094 16.635 1.00 89.31 107 LEU A C 1
ATOM 843 O O . LEU A 1 107 ? -19.139 8.152 16.955 1.00 89.31 107 LEU A O 1
ATOM 847 N N . HIS A 1 108 ? -20.889 6.749 17.095 1.00 87.44 108 HIS A N 1
ATOM 848 C CA . HIS A 1 108 ? -21.641 7.590 18.032 1.00 87.44 108 HIS A CA 1
ATOM 849 C C . HIS A 1 108 ? -20.907 7.770 19.363 1.00 87.44 108 HIS A C 1
ATOM 851 O O . HIS A 1 108 ? -20.732 8.901 19.820 1.00 87.44 108 HIS A O 1
ATOM 857 N N . VAL A 1 109 ? -20.396 6.681 19.944 1.00 83.62 109 VAL A N 1
ATOM 858 C CA . VAL A 1 109 ? -19.625 6.729 21.197 1.00 83.62 109 VAL A CA 1
ATOM 859 C C . VAL A 1 109 ? -18.369 7.590 21.042 1.00 83.62 109 VAL A C 1
ATOM 861 O O . VAL A 1 109 ? -18.063 8.409 21.910 1.00 83.62 109 VAL A O 1
ATOM 864 N N . ASN A 1 110 ? -17.653 7.458 19.922 1.00 82.75 110 ASN A N 1
ATOM 865 C CA . ASN A 1 110 ? -16.458 8.258 19.660 1.00 82.75 110 ASN A CA 1
ATOM 866 C C . ASN A 1 110 ? -16.771 9.753 19.490 1.00 82.75 110 ASN A C 1
ATOM 868 O O . ASN A 1 110 ? -16.012 10.579 19.996 1.00 82.75 110 ASN A O 1
ATOM 872 N N . LYS A 1 111 ? -17.888 10.115 18.839 1.00 83.50 111 LYS A N 1
ATOM 873 C CA . LYS A 1 111 ? -18.340 11.515 18.725 1.00 83.50 111 LYS A CA 1
ATOM 874 C C . LYS A 1 111 ? -18.677 12.117 20.090 1.00 83.50 111 LYS A C 1
ATOM 876 O O . LYS A 1 111 ? -18.228 13.216 20.398 1.00 83.50 111 LYS A O 1
ATOM 881 N N . ILE A 1 112 ? -19.399 11.374 20.931 1.00 77.12 112 ILE A N 1
ATOM 882 C CA . ILE A 1 112 ? -19.713 11.789 22.306 1.00 77.12 112 ILE A CA 1
ATOM 883 C C . ILE A 1 112 ? -18.417 12.009 23.101 1.00 77.12 112 ILE A C 1
ATOM 885 O O . ILE A 1 112 ? -18.264 13.030 23.763 1.00 77.12 112 ILE A O 1
ATOM 889 N N . ARG A 1 113 ? -17.433 11.106 22.988 1.00 70.44 113 ARG A N 1
ATOM 890 C CA . ARG A 1 113 ? -16.137 11.256 23.673 1.00 70.44 113 ARG A CA 1
ATOM 891 C C . ARG A 1 113 ? -15.326 12.454 23.196 1.00 70.44 113 ARG A C 1
ATOM 893 O O . ARG A 1 113 ? -14.737 13.126 24.040 1.00 70.44 113 ARG A O 1
ATOM 900 N N . ALA A 1 114 ? -15.285 12.713 21.890 1.00 69.44 114 ALA A N 1
ATOM 901 C CA . ALA A 1 114 ? -14.594 13.879 21.339 1.00 69.44 114 ALA A CA 1
ATOM 902 C C . ALA A 1 114 ? -15.164 15.194 21.899 1.00 69.44 114 ALA A C 1
ATOM 904 O O . ALA A 1 114 ? -14.412 16.136 22.124 1.00 69.44 114 ALA A O 1
ATOM 905 N N . ASN A 1 115 ? -16.463 15.213 22.213 1.00 59.44 115 ASN A N 1
ATOM 906 C CA . ASN A 1 115 ? -17.131 16.358 22.826 1.00 59.44 115 ASN A CA 1
ATOM 907 C C . ASN A 1 115 ? -16.971 16.433 24.358 1.00 59.44 115 ASN A C 1
ATOM 909 O O . ASN A 1 115 ? -17.252 17.479 24.932 1.00 59.44 115 ASN A O 1
ATOM 913 N N . ILE A 1 116 ? -16.535 15.359 25.036 1.00 58.59 116 ILE A N 1
ATOM 914 C CA . ILE A 1 116 ? -16.498 15.290 26.511 1.00 58.59 116 ILE A CA 1
ATOM 915 C C . ILE A 1 116 ? -15.099 15.541 27.109 1.00 58.59 116 ILE A C 1
ATOM 917 O O . ILE A 1 116 ? -15.025 15.819 28.303 1.00 58.59 116 ILE A O 1
ATOM 921 N N . ARG A 1 117 ? -13.978 15.508 26.360 1.00 49.06 117 ARG A N 1
ATOM 922 C CA . ARG A 1 117 ? -12.656 15.867 26.936 1.00 49.06 117 ARG A CA 1
ATOM 923 C C . ARG A 1 117 ? -11.631 16.438 25.940 1.00 49.06 117 ARG A C 1
ATOM 925 O O . ARG A 1 117 ? -11.262 15.726 25.008 1.00 49.06 117 ARG A O 1
ATOM 932 N N . PRO A 1 118 ? -10.950 17.551 26.275 1.00 42.66 118 PRO A N 1
ATOM 933 C CA . PRO A 1 118 ? -9.503 17.522 26.435 1.00 42.66 118 PRO A CA 1
ATOM 934 C C . PRO A 1 118 ? -9.202 16.862 27.792 1.00 42.66 118 PRO A C 1
ATOM 936 O O . PRO A 1 118 ? -9.581 17.368 28.844 1.00 42.66 118 PRO A O 1
ATOM 939 N N . PHE A 1 119 ? -8.601 15.672 27.798 1.00 39.94 119 PHE A N 1
ATOM 940 C CA . PHE A 1 119 ? -8.160 15.050 29.051 1.00 39.94 119 PHE A CA 1
ATOM 941 C C . PHE A 1 119 ? -6.789 15.662 29.373 1.00 39.94 119 PHE A C 1
ATOM 943 O O . PHE A 1 119 ? -5.883 15.505 28.552 1.00 39.94 119 PHE A O 1
ATOM 950 N N . PRO A 1 120 ? -6.603 16.347 30.513 1.00 41.91 120 PRO A N 1
ATOM 951 C CA . PRO A 1 120 ? -5.270 16.699 30.971 1.00 41.91 120 PRO A CA 1
ATOM 952 C C . PRO A 1 120 ? -4.552 15.400 31.336 1.00 41.91 120 PRO A C 1
ATOM 954 O O . PRO A 1 120 ? -5.040 14.609 32.147 1.00 41.91 120 PRO A O 1
ATOM 957 N N . VAL A 1 121 ? -3.413 15.146 30.698 1.00 43.09 121 VAL A N 1
ATOM 958 C CA . VAL A 1 121 ? -2.499 14.093 31.140 1.00 43.09 121 VAL A CA 1
ATOM 959 C C . VAL A 1 121 ? -1.914 14.596 32.453 1.00 43.09 121 VAL A C 1
ATOM 961 O O . VAL A 1 121 ? -1.211 15.602 32.464 1.00 43.09 121 VAL A O 1
ATOM 964 N N . ALA A 1 122 ? -2.270 13.955 33.565 1.00 39.25 122 ALA A N 1
ATOM 965 C CA . ALA A 1 122 ? -1.654 14.243 34.850 1.00 39.25 122 ALA A CA 1
ATOM 966 C C . ALA A 1 122 ? -0.134 14.081 34.700 1.00 39.25 122 ALA A C 1
ATOM 968 O O . ALA A 1 122 ? 0.349 12.994 34.377 1.00 39.25 122 ALA A O 1
ATOM 969 N N . ALA A 1 123 ? 0.601 15.177 34.891 1.00 41.72 123 ALA A N 1
ATOM 970 C CA . ALA A 1 123 ? 2.041 15.144 35.056 1.00 41.72 123 ALA A CA 1
ATOM 971 C C . ALA A 1 123 ? 2.333 14.295 36.298 1.00 41.72 123 ALA A C 1
ATOM 973 O O . ALA A 1 123 ? 1.990 14.673 37.417 1.00 41.72 123 ALA A O 1
ATOM 974 N N . ALA A 1 124 ? 2.903 13.111 36.093 1.00 40.56 124 ALA A N 1
ATOM 975 C CA . ALA A 1 124 ? 3.452 12.329 37.183 1.00 40.56 124 ALA A CA 1
ATOM 976 C C . ALA A 1 124 ? 4.683 13.077 37.712 1.00 40.56 124 ALA A C 1
ATOM 978 O O . ALA A 1 124 ? 5.703 13.174 37.032 1.00 40.56 124 ALA A O 1
ATOM 979 N N . GLN A 1 125 ? 4.540 13.640 38.911 1.00 46.59 125 GLN A N 1
ATOM 980 C CA . GLN A 1 125 ? 5.611 14.201 39.725 1.00 46.59 125 GLN A CA 1
ATOM 981 C C . GLN A 1 125 ? 6.719 13.148 39.895 1.00 46.59 125 GLN A C 1
ATOM 983 O O . GLN A 1 125 ? 6.478 12.087 40.475 1.00 46.59 125 GLN A O 1
ATOM 988 N N . GLN A 1 126 ? 7.926 13.430 39.405 1.00 47.91 126 GLN A N 1
ATOM 989 C CA . GLN A 1 126 ? 9.123 12.713 39.838 1.00 47.91 126 GLN A CA 1
ATOM 990 C C . GLN A 1 126 ? 9.564 13.321 41.174 1.00 47.91 126 GLN A C 1
ATOM 992 O O . GLN A 1 126 ? 9.743 14.535 41.278 1.00 47.91 126 GLN A O 1
ATOM 997 N N . ARG A 1 127 ? 9.629 12.466 42.197 1.00 48.56 127 ARG A N 1
ATOM 998 C CA . ARG A 1 127 ? 10.387 12.708 43.426 1.00 48.56 127 ARG A CA 1
ATOM 999 C C . ARG A 1 127 ? 11.856 12.420 43.168 1.00 48.56 127 ARG A C 1
ATOM 1001 O O . ARG A 1 127 ? 12.110 11.496 42.362 1.00 48.56 127 ARG A O 1
#

pLDDT: mean 80.87, std 16.85, range [39.25, 97.81]

Foldseek 3Di:
DDPDPPDDPWAAAPPPRDTDHPPFDKDWQPDDDPDVVDDGLVRLCCVQPVVDDPPVDHRHIHGPVRSVVSVVSSVVVVVVVVVVVLVVVQCVVVVDPDPDDDPVVSVVVVVVVVVVDPDPDPDDDDD

Sequence (127 aa):
MDPNFSSKIFDVCRTCLREINHGSKISYLDTVPLNPESATITTKLKDCVPELDLSVTPNAAICGECTEAINLTHKFKKRCLKSEKDIRKYVRWMGIALKRVDLVQMLHVNKIRANIRPFPVAAAQQR